Protein AF-A0A2D6ALN9-F1 (afdb_monomer_lite)

Structure (mmCIF, N/CA/C/O backbone):
data_AF-A0A2D6ALN9-F1
#
_entry.id   AF-A0A2D6ALN9-F1
#
loop_
_atom_site.group_PDB
_atom_site.id
_atom_site.type_symbol
_atom_site.label_atom_id
_atom_site.label_alt_id
_atom_site.label_comp_id
_atom_site.label_asym_id
_atom_site.label_entity_id
_atom_site.label_seq_id
_atom_site.pdbx_PDB_ins_code
_atom_site.Cartn_x
_atom_site.Cartn_y
_atom_site.Cartn_z
_atom_site.occupancy
_atom_site.B_iso_or_equiv
_atom_site.auth_seq_id
_atom_site.auth_comp_id
_atom_site.auth_asym_id
_atom_site.auth_atom_id
_atom_site.pdbx_PDB_model_num
ATOM 1 N N . MET A 1 1 ? 5.393 12.999 -17.723 1.00 51.31 1 MET A N 1
ATOM 2 C CA . MET A 1 1 ? 5.968 11.721 -18.198 1.00 51.31 1 MET A CA 1
ATOM 3 C C . MET A 1 1 ? 5.049 11.161 -19.273 1.00 51.31 1 MET A C 1
ATOM 5 O O . MET A 1 1 ? 3.865 11.042 -19.002 1.00 51.31 1 MET A O 1
ATOM 9 N N . ARG A 1 2 ? 5.546 10.867 -20.480 1.00 46.72 2 ARG A N 1
ATOM 10 C CA . ARG A 1 2 ? 4.810 10.069 -21.476 1.00 46.72 2 ARG A CA 1
ATOM 11 C C . ARG A 1 2 ? 5.400 8.660 -21.440 1.00 46.72 2 ARG A C 1
ATOM 13 O O . ARG A 1 2 ? 6.346 8.368 -22.159 1.00 46.72 2 ARG A O 1
ATOM 20 N N . THR A 1 3 ? 4.907 7.823 -20.537 1.00 61.03 3 THR A N 1
ATOM 21 C CA . THR A 1 3 ? 5.053 6.372 -20.680 1.00 61.03 3 THR A CA 1
ATOM 22 C C . THR A 1 3 ? 4.211 5.954 -21.880 1.00 61.03 3 THR A C 1
ATOM 24 O O . THR A 1 3 ? 3.104 6.464 -22.072 1.00 61.03 3 THR A O 1
ATOM 27 N N . SER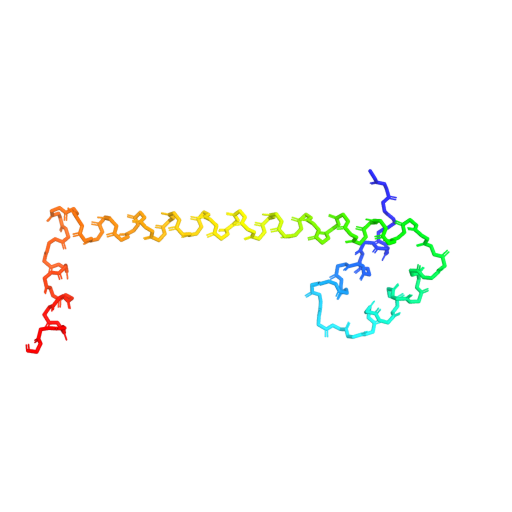 A 1 4 ? 4.730 5.079 -22.744 1.00 79.75 4 SER A N 1
ATOM 28 C CA . SER A 1 4 ? 3.858 4.450 -23.736 1.00 79.75 4 SER A CA 1
ATOM 29 C C . SER A 1 4 ? 2.790 3.654 -22.978 1.00 79.75 4 SER A C 1
ATOM 31 O O . SER A 1 4 ? 3.088 3.048 -21.946 1.00 79.75 4 SER A O 1
ATOM 33 N N . LEU A 1 5 ? 1.546 3.669 -23.465 1.00 82.50 5 LEU A N 1
ATOM 34 C CA . LEU A 1 5 ? 0.424 2.976 -22.814 1.00 82.50 5 LEU A CA 1
ATOM 35 C C . LEU A 1 5 ? 0.759 1.500 -22.534 1.00 82.50 5 LEU A C 1
ATOM 37 O O . LEU A 1 5 ? 0.457 0.976 -21.471 1.00 82.50 5 LEU A O 1
ATOM 41 N N . HIS A 1 6 ? 1.483 0.883 -23.465 1.00 84.19 6 HIS A N 1
ATOM 42 C CA . HIS A 1 6 ? 1.967 -0.485 -23.363 1.00 84.19 6 HIS A CA 1
ATOM 43 C C . HIS A 1 6 ? 2.981 -0.702 -22.226 1.00 84.19 6 HIS A C 1
ATOM 45 O O . HIS A 1 6 ? 2.923 -1.713 -21.534 1.00 84.19 6 HIS A O 1
ATOM 51 N N . ASN A 1 7 ? 3.914 0.230 -22.002 1.00 83.44 7 ASN A N 1
ATOM 52 C CA . ASN A 1 7 ? 4.856 0.104 -20.888 1.00 83.44 7 ASN A CA 1
ATOM 53 C C . ASN A 1 7 ? 4.148 0.284 -19.544 1.00 83.44 7 ASN A C 1
ATOM 55 O O . ASN A 1 7 ? 4.490 -0.409 -18.594 1.00 83.44 7 ASN A O 1
ATOM 59 N N . LEU A 1 8 ? 3.149 1.168 -19.478 1.00 85.62 8 LEU A N 1
ATOM 60 C CA . LEU A 1 8 ? 2.325 1.319 -18.282 1.00 85.62 8 LEU A CA 1
ATOM 61 C C . LEU A 1 8 ? 1.597 0.008 -17.971 1.00 85.62 8 LEU A C 1
ATOM 63 O O . LEU A 1 8 ? 1.731 -0.499 -16.867 1.00 85.62 8 LEU A O 1
ATOM 67 N N . GLU A 1 9 ? 0.913 -0.582 -18.952 1.00 88.00 9 GLU A N 1
ATOM 68 C CA . GLU A 1 9 ? 0.214 -1.863 -18.790 1.00 88.00 9 GLU A CA 1
ATOM 69 C C . GLU A 1 9 ? 1.141 -2.975 -18.275 1.00 88.00 9 GLU A C 1
ATOM 71 O O . GLU A 1 9 ? 0.793 -3.682 -17.333 1.00 88.00 9 GLU A O 1
ATOM 76 N N . ILE A 1 10 ? 2.354 -3.089 -18.828 1.00 88.44 10 ILE A N 1
ATOM 77 C CA . ILE A 1 10 ? 3.326 -4.092 -18.375 1.00 88.44 10 ILE A CA 1
ATOM 78 C C . ILE A 1 10 ? 3.742 -3.859 -16.925 1.00 88.44 10 ILE A C 1
ATOM 80 O O . ILE A 1 10 ? 3.819 -4.814 -16.156 1.00 88.44 10 ILE A O 1
ATOM 84 N N . ILE A 1 11 ? 4.033 -2.610 -16.553 1.00 89.94 11 ILE A N 1
ATOM 85 C CA . ILE A 1 11 ? 4.431 -2.267 -15.184 1.00 89.94 11 ILE A CA 1
ATOM 86 C C . ILE A 1 11 ? 3.285 -2.579 -14.216 1.00 89.94 11 ILE A C 1
ATOM 88 O O . ILE A 1 11 ? 3.520 -3.183 -13.173 1.00 89.94 11 ILE A O 1
ATOM 92 N N . GLU A 1 12 ? 2.052 -2.221 -14.567 1.00 90.56 12 GLU A N 1
ATOM 93 C CA . GLU A 1 12 ? 0.874 -2.476 -13.735 1.00 90.56 12 GLU A CA 1
ATOM 94 C C . GLU A 1 12 ? 0.611 -3.969 -13.540 1.00 90.56 12 GLU A C 1
ATOM 96 O O . GLU A 1 12 ? 0.490 -4.438 -12.408 1.00 90.56 12 GLU A O 1
ATOM 101 N N . GLU A 1 13 ? 0.592 -4.747 -14.620 1.00 91.81 13 GLU A N 1
ATOM 102 C CA . GLU A 1 13 ? 0.380 -6.194 -14.544 1.00 91.81 13 GLU A CA 1
ATOM 103 C C . GLU A 1 13 ? 1.535 -6.912 -13.831 1.00 91.81 13 GLU A C 1
ATOM 105 O O . GLU A 1 13 ? 1.316 -7.919 -13.160 1.00 91.81 13 GLU A O 1
ATOM 110 N N . ALA A 1 14 ? 2.761 -6.390 -13.913 1.00 89.38 14 ALA A N 1
ATOM 111 C CA . ALA A 1 14 ? 3.902 -6.949 -13.194 1.00 89.38 14 ALA A CA 1
ATOM 112 C C . ALA A 1 14 ? 3.894 -6.615 -11.689 1.00 89.38 14 ALA A C 1
ATOM 114 O O . ALA A 1 14 ? 4.294 -7.458 -10.881 1.00 89.38 14 ALA A O 1
ATOM 115 N N . LEU A 1 15 ? 3.478 -5.399 -11.307 1.00 88.94 15 LEU A N 1
ATOM 116 C CA . LEU A 1 15 ? 3.497 -4.924 -9.915 1.00 88.94 15 LEU A CA 1
ATOM 117 C C . LEU A 1 15 ? 2.225 -5.279 -9.132 1.00 88.94 15 LEU A C 1
ATOM 119 O O . LEU A 1 15 ? 2.308 -5.582 -7.941 1.00 88.94 15 LEU A O 1
ATOM 123 N N . LEU A 1 16 ? 1.058 -5.200 -9.773 1.00 88.06 16 LEU A N 1
ATOM 124 C CA . LEU A 1 16 ? -0.257 -5.422 -9.160 1.00 88.06 16 LEU A CA 1
ATOM 125 C C . LEU A 1 16 ? -0.937 -6.699 -9.659 1.00 88.06 16 LEU A C 1
ATOM 127 O O . LEU A 1 16 ? -1.745 -7.291 -8.936 1.00 88.06 16 LEU A O 1
ATOM 131 N N . GLY A 1 17 ? -0.639 -7.109 -10.892 1.00 78.62 17 GLY A N 1
ATOM 132 C CA . GLY A 1 17 ? -1.194 -8.315 -11.490 1.00 78.62 17 GLY A CA 1
ATOM 133 C C . GLY A 1 17 ? -0.609 -9.596 -10.888 1.00 78.62 17 GLY A C 1
ATOM 134 O O . GLY A 1 17 ? 0.432 -9.619 -10.234 1.00 78.62 17 GLY A O 1
ATOM 135 N N . LYS A 1 18 ? -1.319 -10.710 -11.098 1.00 73.00 18 LYS A N 1
ATOM 136 C CA . LYS A 1 18 ? -0.902 -12.055 -10.645 1.00 73.00 18 LYS A CA 1
ATOM 137 C C . LYS A 1 18 ? -0.252 -12.882 -11.755 1.00 73.00 18 LYS A C 1
ATOM 139 O O . LYS A 1 18 ? -0.038 -14.079 -11.577 1.00 73.00 18 LYS A O 1
ATOM 144 N N . LYS A 1 19 ? -0.003 -12.281 -12.920 1.00 82.94 19 LYS A N 1
ATOM 145 C CA . LYS A 1 19 ? 0.472 -12.992 -14.107 1.00 82.94 19 LYS A CA 1
ATOM 146 C C . LYS A 1 19 ? 2.006 -12.975 -14.150 1.00 82.94 19 LYS A C 1
ATOM 148 O O . LYS A 1 19 ? 2.590 -11.914 -14.367 1.00 82.94 19 LYS A O 1
ATOM 153 N N . PRO A 1 20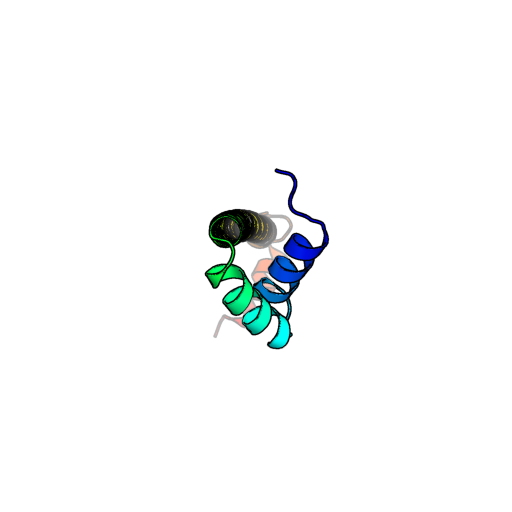 ? 2.675 -14.129 -13.998 1.00 83.94 20 PRO A N 1
ATOM 154 C CA . PRO A 1 20 ? 4.140 -14.194 -13.962 1.00 83.94 20 PRO A CA 1
ATOM 155 C C . PRO A 1 20 ? 4.796 -13.808 -15.299 1.00 83.94 20 PRO A C 1
ATOM 157 O O . PRO A 1 20 ? 5.941 -13.366 -15.326 1.00 83.94 20 PRO A O 1
ATOM 160 N N . GLU A 1 21 ? 4.064 -13.914 -16.410 1.00 89.88 21 GLU A N 1
ATOM 161 C CA . GLU A 1 21 ? 4.525 -13.546 -17.756 1.00 89.88 21 GLU A CA 1
ATOM 162 C C . GLU A 1 21 ? 4.953 -12.075 -17.851 1.00 89.88 21 GLU A C 1
ATOM 164 O O . GLU A 1 21 ? 5.966 -11.753 -18.473 1.00 89.88 21 GLU A O 1
ATOM 169 N N . PHE A 1 22 ? 4.227 -11.179 -17.177 1.00 88.31 22 PHE A N 1
ATOM 170 C CA . PHE A 1 22 ? 4.530 -9.750 -17.181 1.00 88.31 22 PHE A CA 1
ATOM 171 C C . PHE A 1 22 ? 5.769 -9.414 -16.351 1.00 88.31 22 PHE A C 1
ATOM 173 O O . PHE A 1 22 ? 6.496 -8.488 -16.704 1.00 88.31 22 PHE A O 1
ATOM 180 N N . GLN A 1 23 ? 6.070 -10.197 -15.309 1.00 88.12 23 GLN A N 1
ATOM 181 C CA . GLN A 1 23 ? 7.314 -10.047 -14.550 1.00 88.12 23 GLN A CA 1
ATOM 182 C C . GLN A 1 23 ? 8.524 -10.408 -15.413 1.00 88.12 23 GLN A C 1
ATOM 184 O O . GLN A 1 23 ? 9.487 -9.645 -15.463 1.00 88.12 23 GLN A O 1
ATOM 189 N N . LEU A 1 24 ? 8.445 -11.522 -16.150 1.00 89.25 24 LEU A N 1
ATOM 190 C CA . LEU A 1 24 ? 9.503 -11.935 -17.071 1.00 89.25 24 LEU A CA 1
ATOM 191 C C . LEU A 1 24 ? 9.707 -10.907 -18.192 1.00 89.25 24 LEU A C 1
ATOM 193 O O . LEU A 1 24 ? 10.841 -10.531 -18.492 1.00 89.25 24 LEU A O 1
ATOM 197 N N . LEU A 1 25 ? 8.612 -10.418 -18.784 1.00 89.62 25 LEU A N 1
ATOM 198 C CA . LEU A 1 25 ? 8.663 -9.398 -19.829 1.00 89.62 25 LEU A CA 1
ATOM 199 C C . LEU A 1 25 ? 9.266 -8.087 -19.313 1.00 89.62 25 LEU A C 1
ATOM 201 O O . LEU A 1 25 ? 10.086 -7.480 -20.004 1.00 89.62 25 LEU A O 1
ATOM 205 N N . LEU A 1 26 ? 8.893 -7.667 -18.100 1.00 89.75 26 LEU A N 1
ATOM 206 C CA . LEU A 1 26 ? 9.464 -6.487 -17.465 1.00 89.75 26 LEU A CA 1
ATOM 207 C C . LEU A 1 26 ? 10.970 -6.667 -17.251 1.00 89.75 26 LEU A C 1
ATOM 209 O O . LEU A 1 26 ? 11.734 -5.813 -17.685 1.00 89.75 26 LEU A O 1
ATOM 213 N N . SER A 1 27 ? 11.410 -7.799 -16.687 1.00 87.25 27 SER A N 1
ATOM 214 C CA . SER A 1 27 ? 12.836 -8.097 -16.490 1.00 87.25 27 SER A CA 1
ATOM 215 C C . SER A 1 27 ? 13.630 -8.077 -17.798 1.00 87.25 27 SER A C 1
ATOM 217 O O . SER A 1 27 ? 14.719 -7.511 -17.840 1.00 87.25 27 SER A O 1
ATOM 219 N N . ALA A 1 28 ? 13.083 -8.638 -18.880 1.00 90.12 28 ALA A N 1
ATOM 220 C CA . ALA A 1 28 ? 13.731 -8.619 -20.189 1.00 90.12 28 ALA A CA 1
ATOM 221 C C . ALA A 1 28 ? 13.851 -7.192 -20.754 1.00 90.12 28 ALA A C 1
ATOM 223 O O . AL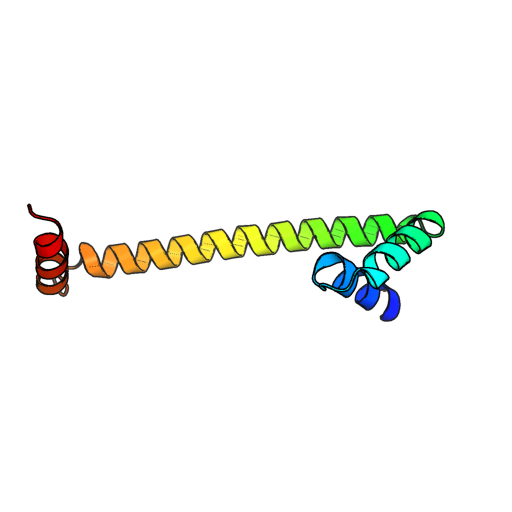A A 1 28 ? 14.919 -6.791 -21.217 1.00 90.12 28 ALA A O 1
ATOM 224 N N . LYS A 1 29 ? 12.777 -6.393 -20.684 1.00 88.94 29 LYS A N 1
ATOM 225 C CA . LYS A 1 29 ? 12.788 -5.005 -21.174 1.00 88.94 29 LYS A CA 1
ATOM 226 C C . LYS A 1 29 ? 13.679 -4.093 -20.332 1.00 88.94 29 LYS A C 1
ATOM 228 O O . LYS A 1 29 ? 14.349 -3.230 -20.887 1.00 88.94 29 LYS A O 1
ATOM 233 N N . SER A 1 30 ? 13.743 -4.320 -19.025 1.00 86.06 30 SER A N 1
ATOM 234 C CA . SER A 1 30 ? 14.600 -3.596 -18.082 1.00 86.06 30 SER A CA 1
ATOM 235 C C . SER A 1 30 ? 16.096 -3.701 -18.387 1.00 86.06 30 SER A C 1
ATOM 237 O O . SER A 1 30 ? 16.854 -2.817 -17.988 1.00 86.06 30 SER A O 1
ATOM 239 N N . ILE A 1 31 ? 16.531 -4.759 -19.081 1.00 88.00 31 ILE A N 1
ATOM 240 C CA . ILE A 1 31 ? 17.919 -4.915 -19.548 1.00 88.00 31 ILE A CA 1
ATOM 241 C C . ILE A 1 31 ? 18.196 -3.993 -20.743 1.00 88.00 31 ILE A C 1
ATOM 243 O O . ILE A 1 31 ? 19.296 -3.464 -20.879 1.00 88.00 31 ILE A O 1
ATOM 247 N N . LEU A 1 32 ? 17.199 -3.802 -21.609 1.00 86.75 32 LEU A N 1
ATOM 248 C CA . LEU A 1 32 ? 17.320 -3.051 -22.859 1.00 86.75 32 LEU A CA 1
ATOM 249 C C . LEU A 1 32 ? 17.046 -1.552 -22.679 1.00 86.75 32 LEU A C 1
ATOM 251 O O . LEU A 1 32 ? 17.592 -0.740 -23.421 1.00 86.75 32 LEU A O 1
ATOM 255 N N . ASP A 1 33 ? 16.208 -1.187 -21.706 1.00 86.50 33 ASP A N 1
ATOM 256 C CA . ASP A 1 33 ? 15.781 0.188 -21.457 1.00 86.50 33 ASP A CA 1
ATOM 257 C C . ASP A 1 33 ? 16.001 0.598 -19.986 1.00 86.50 33 ASP A C 1
ATOM 259 O O . ASP A 1 33 ? 15.170 0.325 -19.113 1.00 86.50 33 ASP A O 1
ATOM 263 N N . PRO A 1 34 ? 17.095 1.320 -19.686 1.00 83.88 34 PRO A N 1
ATOM 264 C CA . PRO A 1 34 ? 17.347 1.857 -18.352 1.00 83.88 34 PRO A CA 1
ATOM 265 C C . PRO A 1 34 ? 16.292 2.867 -17.872 1.00 83.88 34 PRO A C 1
ATOM 267 O O . PRO A 1 34 ? 16.120 3.037 -16.662 1.00 83.88 34 PRO A O 1
ATOM 270 N N . GLN A 1 35 ? 15.573 3.549 -18.775 1.00 86.12 35 GLN A N 1
ATOM 271 C CA . GLN A 1 35 ? 14.517 4.490 -18.383 1.00 86.12 35 GLN A CA 1
ATOM 272 C C . GLN A 1 35 ? 13.289 3.761 -17.839 1.00 86.12 35 GLN A C 1
ATOM 274 O O . GLN A 1 35 ? 12.630 4.275 -16.931 1.00 86.12 35 GLN A O 1
ATOM 279 N N . LEU A 1 36 ? 13.016 2.552 -18.336 1.00 86.00 36 LEU A N 1
ATOM 280 C CA . LEU A 1 36 ? 11.945 1.701 -17.827 1.00 86.00 36 LEU A CA 1
ATOM 281 C C . LEU A 1 36 ? 12.168 1.344 -16.351 1.00 86.00 36 LEU A C 1
ATOM 283 O O . LEU A 1 36 ? 11.232 1.406 -15.559 1.00 86.00 36 LEU A O 1
ATOM 287 N N . ASN A 1 37 ? 13.413 1.074 -15.943 1.00 86.38 37 ASN A N 1
ATOM 288 C CA . ASN A 1 37 ? 13.737 0.810 -14.535 1.00 86.38 37 ASN A CA 1
ATOM 289 C C . ASN A 1 37 ? 13.402 1.994 -13.629 1.00 86.38 37 ASN A C 1
ATOM 291 O O . ASN A 1 37 ? 12.837 1.808 -12.553 1.00 86.38 37 ASN A O 1
ATOM 295 N N . LYS A 1 38 ? 13.702 3.217 -14.077 1.00 88.44 38 LYS A N 1
ATOM 296 C CA . LYS A 1 38 ? 13.342 4.422 -13.325 1.00 88.44 38 LYS A CA 1
ATOM 297 C C . LYS A 1 38 ? 11.824 4.534 -13.154 1.00 88.44 38 LYS A C 1
ATOM 299 O O . LYS A 1 38 ? 11.358 4.792 -12.053 1.00 88.44 38 LYS A O 1
ATOM 304 N N . GLN A 1 39 ? 11.063 4.274 -14.217 1.00 89.00 39 GLN A N 1
ATOM 305 C CA . GLN A 1 39 ? 9.596 4.305 -14.179 1.00 89.00 39 GLN A CA 1
ATOM 306 C C . GLN A 1 39 ? 9.018 3.265 -13.211 1.00 89.00 39 GLN A C 1
ATOM 308 O O . GLN A 1 39 ? 8.103 3.582 -12.456 1.00 89.00 39 GLN A O 1
ATOM 313 N N . VAL A 1 40 ? 9.573 2.049 -13.189 1.00 90.25 40 VAL A N 1
ATOM 314 C CA . VAL A 1 40 ? 9.166 0.997 -12.242 1.00 90.25 40 VAL A CA 1
ATOM 315 C C . VAL A 1 40 ? 9.409 1.434 -10.800 1.00 90.25 40 VAL A C 1
ATOM 317 O O . VAL A 1 40 ? 8.515 1.303 -9.966 1.00 90.25 40 VAL A O 1
ATOM 320 N N . VAL A 1 41 ? 10.594 1.973 -10.504 1.00 91.00 41 VAL A N 1
ATOM 321 C CA . VAL A 1 41 ? 10.942 2.442 -9.155 1.00 91.00 41 VAL A CA 1
ATOM 322 C C . VAL A 1 41 ? 10.021 3.583 -8.719 1.00 91.00 41 VAL A C 1
ATOM 324 O O . VAL A 1 41 ? 9.461 3.530 -7.624 1.00 91.00 41 VAL A O 1
ATOM 327 N N . ASP A 1 42 ? 9.800 4.576 -9.584 1.00 91.50 42 ASP A N 1
ATOM 328 C CA . ASP A 1 42 ? 8.902 5.702 -9.305 1.00 91.50 42 ASP A CA 1
ATOM 329 C C . ASP A 1 42 ? 7.463 5.213 -9.019 1.00 91.50 42 ASP A C 1
ATOM 331 O O . ASP A 1 42 ? 6.811 5.688 -8.080 1.00 91.50 42 ASP A O 1
ATOM 335 N N . GLN A 1 43 ? 6.982 4.208 -9.764 1.00 91.44 43 GLN A N 1
ATOM 336 C CA . GLN A 1 43 ? 5.660 3.605 -9.558 1.00 91.44 43 GLN A CA 1
ATOM 337 C C . GLN A 1 43 ? 5.578 2.839 -8.229 1.00 91.44 43 GLN A C 1
ATOM 339 O O . GLN A 1 43 ? 4.626 3.010 -7.466 1.00 91.44 43 GLN A O 1
ATOM 344 N N . GLN A 1 44 ? 6.599 2.042 -7.898 1.00 93.00 44 GLN A N 1
ATOM 345 C CA . GLN A 1 44 ? 6.677 1.315 -6.627 1.00 93.00 44 GLN A CA 1
ATOM 346 C C . GLN A 1 44 ? 6.670 2.259 -5.421 1.00 93.00 44 GLN A C 1
ATOM 348 O O . GLN A 1 44 ? 5.938 2.023 -4.456 1.00 93.00 44 GLN A O 1
ATOM 353 N N . VAL A 1 45 ? 7.450 3.342 -5.477 1.00 95.62 45 VAL A N 1
ATOM 354 C CA . VAL A 1 45 ? 7.485 4.360 -4.417 1.00 95.62 45 VAL A CA 1
ATOM 355 C C . VAL A 1 45 ? 6.117 5.017 -4.274 1.00 95.62 45 VAL A C 1
ATOM 357 O O . VAL A 1 45 ? 5.599 5.130 -3.161 1.00 95.62 45 VAL A O 1
ATOM 360 N N . THR A 1 46 ? 5.492 5.383 -5.392 1.00 94.44 46 THR A N 1
ATOM 361 C CA . THR A 1 46 ? 4.150 5.975 -5.405 1.00 94.44 46 THR A CA 1
ATOM 362 C C . THR A 1 46 ? 3.130 5.048 -4.740 1.00 94.44 46 THR A C 1
ATOM 364 O O . THR A 1 46 ? 2.403 5.465 -3.836 1.00 94.44 46 THR A O 1
ATOM 367 N N . TYR A 1 47 ? 3.122 3.764 -5.100 1.00 95.06 47 TYR A N 1
ATOM 368 C CA . TYR A 1 47 ? 2.249 2.757 -4.489 1.00 95.06 47 TYR A CA 1
ATOM 369 C C . TYR A 1 47 ? 2.510 2.558 -3.007 1.00 95.06 47 TYR A C 1
ATOM 371 O O . TYR A 1 47 ? 1.564 2.435 -2.223 1.00 95.06 47 TYR A O 1
ATOM 379 N N . GLN A 1 48 ? 3.772 2.592 -2.593 1.00 94.94 48 GLN A N 1
ATOM 380 C CA . GLN A 1 48 ? 4.117 2.510 -1.186 1.00 94.94 48 GLN A CA 1
ATOM 381 C C . GLN A 1 48 ? 3.572 3.709 -0.398 1.00 94.94 48 GLN A C 1
ATOM 383 O O . GLN A 1 48 ? 3.012 3.518 0.687 1.00 94.94 48 GLN A O 1
ATOM 388 N N . VAL A 1 49 ? 3.684 4.926 -0.938 1.00 97.06 49 VAL A N 1
ATOM 389 C CA . VAL A 1 49 ? 3.151 6.145 -0.311 1.00 97.06 49 VAL A CA 1
ATOM 390 C C . VAL A 1 49 ? 1.630 6.075 -0.205 1.00 97.06 49 VAL A C 1
ATOM 392 O O . VAL A 1 49 ? 1.096 6.209 0.898 1.00 97.06 49 VAL A O 1
ATOM 395 N N . VAL A 1 50 ? 0.933 5.772 -1.305 1.00 95.88 50 VAL A N 1
ATOM 396 C CA . VAL A 1 50 ? -0.536 5.656 -1.330 1.00 95.88 50 VAL A CA 1
ATOM 397 C C . VAL A 1 50 ? -1.022 4.609 -0.327 1.00 95.88 50 VAL A C 1
ATOM 399 O O . VAL A 1 50 ? -1.920 4.875 0.471 1.00 95.88 50 VAL A O 1
ATOM 402 N N . LYS A 1 51 ? -0.392 3.429 -0.300 1.00 95.38 51 LYS A N 1
ATOM 403 C CA . LYS A 1 51 ? -0.751 2.348 0.627 1.00 95.38 51 LYS A CA 1
ATOM 404 C C . LYS A 1 51 ? -0.510 2.732 2.084 1.00 95.38 51 LYS A C 1
ATOM 406 O O . LYS A 1 51 ? -1.313 2.386 2.951 1.00 95.38 51 LYS A O 1
ATOM 411 N N . THR A 1 52 ? 0.597 3.411 2.369 1.00 96.25 52 THR A N 1
ATOM 412 C CA . THR A 1 52 ? 0.939 3.838 3.733 1.00 96.25 52 THR A CA 1
ATOM 413 C C . THR A 1 52 ? -0.051 4.883 4.228 1.00 96.25 52 THR A C 1
ATO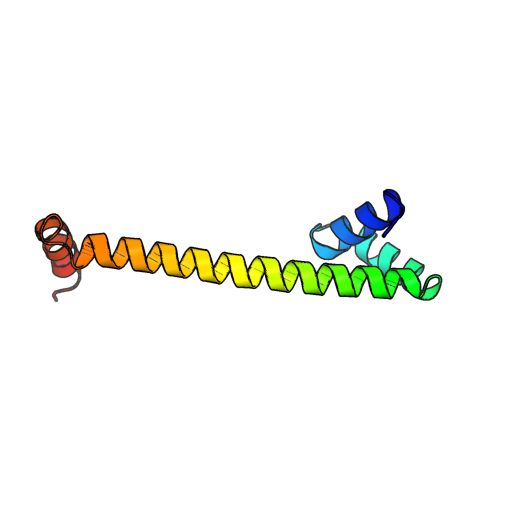M 415 O O . THR A 1 52 ? -0.592 4.735 5.324 1.00 96.25 52 THR A O 1
ATOM 418 N N . TYR A 1 53 ? -0.351 5.875 3.392 1.00 97.19 53 TYR A N 1
ATOM 419 C CA . TYR A 1 53 ? -1.315 6.920 3.703 1.00 97.19 53 TYR A CA 1
ATOM 420 C C . TYR A 1 53 ? -2.731 6.359 3.884 1.00 97.19 53 TYR A C 1
ATOM 422 O O . TYR A 1 53 ? -3.365 6.602 4.908 1.00 97.19 53 TYR A O 1
ATOM 430 N N . GLY A 1 54 ? -3.195 5.502 2.970 1.00 95.75 54 GLY A N 1
ATOM 431 C CA . GLY A 1 54 ? -4.498 4.844 3.101 1.00 95.75 54 GLY A CA 1
ATOM 432 C C . GLY A 1 54 ? -4.613 4.003 4.378 1.00 95.75 54 GLY A C 1
ATOM 433 O O . GLY A 1 54 ? -5.635 4.033 5.058 1.00 95.75 54 GLY A O 1
ATOM 434 N N . ARG A 1 55 ? -3.542 3.300 4.776 1.00 95.62 55 ARG A N 1
ATOM 435 C CA . ARG A 1 55 ? -3.499 2.568 6.056 1.00 95.62 55 ARG A CA 1
ATOM 436 C C . ARG A 1 55 ? -3.559 3.486 7.271 1.00 95.62 55 ARG A C 1
ATOM 438 O O . ARG A 1 55 ? -4.091 3.075 8.300 1.00 95.62 55 ARG A O 1
ATOM 445 N N . GLN A 1 56 ? -2.972 4.674 7.189 1.00 96.75 56 GLN A N 1
ATOM 446 C CA . GLN A 1 56 ? -3.067 5.658 8.258 1.00 96.75 56 GLN A CA 1
ATOM 447 C C . GLN A 1 56 ? -4.509 6.155 8.400 1.00 96.75 56 GLN A C 1
ATOM 449 O O . GLN A 1 56 ? -5.052 6.058 9.498 1.00 96.75 56 GLN A O 1
ATOM 454 N N . LEU A 1 57 ? -5.144 6.570 7.300 1.00 96.88 57 LEU A N 1
ATOM 455 C CA . LEU A 1 57 ? -6.540 7.017 7.301 1.00 96.88 57 LEU A CA 1
ATOM 456 C C . LEU A 1 57 ? -7.484 5.945 7.855 1.00 96.88 57 LEU A C 1
ATOM 458 O O . LEU A 1 57 ? -8.257 6.216 8.767 1.00 96.88 57 LEU A O 1
ATOM 462 N N . LEU A 1 58 ? -7.344 4.695 7.403 1.00 96.38 58 LEU A N 1
ATOM 463 C CA . LEU A 1 58 ? -8.166 3.592 7.904 1.00 96.38 58 LEU A CA 1
ATOM 464 C C . LEU A 1 58 ? -8.004 3.386 9.420 1.00 96.38 58 LEU A C 1
ATOM 466 O O . LEU A 1 58 ? -8.966 3.098 10.127 1.00 96.38 58 LEU A O 1
ATOM 470 N N . ARG A 1 59 ? -6.785 3.538 9.953 1.00 96.50 59 ARG A N 1
ATOM 471 C CA . ARG A 1 59 ? -6.556 3.454 11.404 1.00 96.50 59 ARG A CA 1
ATOM 472 C C . ARG A 1 59 ? -7.205 4.610 12.152 1.00 96.50 59 ARG A C 1
ATOM 474 O O . ARG A 1 59 ? -7.691 4.400 13.260 1.00 96.50 59 ARG A O 1
ATOM 481 N N . GLU A 1 60 ? -7.176 5.811 11.592 1.00 96.44 60 GLU A N 1
ATOM 482 C CA . GLU A 1 60 ? -7.829 6.983 12.177 1.00 96.44 60 GLU A CA 1
ATOM 483 C C . GLU A 1 60 ? -9.353 6.808 12.201 1.00 96.44 60 GLU A C 1
ATOM 485 O O . GLU A 1 60 ? -9.978 7.067 13.231 1.00 96.44 60 GLU A O 1
ATOM 490 N N . GLU A 1 61 ? -9.939 6.261 11.135 1.00 95.56 61 GLU A N 1
ATOM 491 C CA . GLU A 1 61 ? -11.362 5.909 11.079 1.00 95.56 61 GLU A CA 1
ATOM 492 C C . GLU A 1 61 ? -11.735 4.861 12.131 1.00 95.56 61 GLU A C 1
ATOM 494 O O . GLU A 1 61 ? -12.676 5.073 12.898 1.00 95.56 61 GLU A O 1
ATOM 499 N N . ILE A 1 62 ? -10.966 3.771 12.240 1.00 94.12 62 ILE A N 1
ATOM 500 C CA . ILE A 1 62 ? -11.197 2.728 13.252 1.00 94.12 62 ILE A CA 1
ATOM 501 C C . ILE A 1 62 ? -11.148 3.322 14.664 1.00 94.12 62 ILE A C 1
ATOM 503 O O . ILE A 1 62 ? -12.044 3.064 15.466 1.00 94.12 62 ILE A O 1
ATOM 507 N N . LYS A 1 63 ? -10.148 4.161 14.964 1.00 94.25 63 LYS A N 1
ATOM 508 C CA . LYS A 1 63 ? -10.035 4.840 16.267 1.00 94.25 63 LYS A CA 1
ATOM 509 C C . LYS A 1 63 ? -11.200 5.792 16.531 1.00 94.25 63 LYS A C 1
ATOM 511 O O . LYS A 1 63 ? -11.658 5.907 17.665 1.00 94.25 63 LYS A O 1
ATOM 516 N N . SER A 1 64 ? -11.679 6.489 15.503 1.00 93.19 64 SER A N 1
ATOM 517 C CA . SER A 1 64 ? -12.841 7.373 15.610 1.00 93.19 64 SER A CA 1
ATOM 518 C C . SER A 1 64 ? -14.102 6.579 15.958 1.00 93.19 64 SER A C 1
ATOM 520 O O . SER A 1 64 ? -14.818 6.935 16.894 1.00 93.19 64 SER A O 1
ATOM 522 N N . VAL A 1 65 ? -14.333 5.455 15.272 1.00 90.19 65 VAL A N 1
ATOM 523 C CA . VAL A 1 65 ? -15.455 4.545 15.547 1.00 90.19 65 VAL A CA 1
ATOM 524 C C . VAL A 1 65 ? -15.351 3.939 16.947 1.00 90.19 65 VAL A C 1
ATOM 526 O O . VAL A 1 65 ? -16.334 3.947 17.685 1.00 90.19 65 VAL A O 1
ATOM 529 N N . GLU A 1 66 ? -14.166 3.473 17.348 1.00 89.06 66 GLU A N 1
ATOM 530 C CA . GLU A 1 66 ? -13.904 2.973 18.701 1.00 89.06 66 GLU A CA 1
ATOM 531 C C . GLU A 1 66 ? -14.247 4.034 19.756 1.00 89.06 66 GLU A C 1
ATOM 533 O O . GLU A 1 66 ? -14.989 3.758 20.700 1.00 89.06 66 GLU A O 1
ATOM 538 N N . LYS A 1 67 ? -13.759 5.269 19.576 1.00 87.94 67 LYS A N 1
ATOM 539 C CA . LYS A 1 67 ? -14.021 6.368 20.508 1.00 87.94 67 LYS A CA 1
ATOM 540 C C . LYS A 1 67 ? -15.517 6.648 20.632 1.00 87.94 67 LYS A C 1
ATOM 542 O O . LYS A 1 67 ? -15.988 6.791 21.757 1.00 87.94 67 LYS A O 1
ATOM 547 N N . LYS A 1 68 ? -16.254 6.687 19.520 1.00 88.00 68 LYS A N 1
ATOM 548 C CA . LYS A 1 68 ? -17.711 6.872 19.543 1.00 88.00 68 LYS A CA 1
ATOM 549 C C . LYS A 1 68 ? -18.383 5.749 20.330 1.00 88.00 68 LYS A C 1
ATOM 551 O O . LYS A 1 68 ? -18.983 5.994 21.370 1.00 88.00 68 LYS A O 1
ATOM 556 N N . LEU A 1 69 ? -18.179 4.498 19.919 1.00 85.75 69 LEU A N 1
ATOM 557 C CA . LEU A 1 69 ? -18.865 3.340 20.502 1.00 85.75 69 LEU A CA 1
ATOM 558 C C . LEU A 1 69 ? -18.542 3.092 21.982 1.00 85.75 69 LEU A C 1
ATOM 560 O O . LEU A 1 69 ? -19.400 2.603 22.717 1.00 85.75 69 LEU A O 1
ATOM 564 N N . PHE A 1 70 ? -17.319 3.391 22.430 1.00 82.50 70 PHE A N 1
ATOM 565 C CA . PHE A 1 70 ? -16.869 3.037 23.780 1.00 82.50 70 PHE A CA 1
ATOM 566 C C . PHE A 1 70 ? -16.707 4.219 24.741 1.00 82.50 70 PHE A C 1
ATOM 568 O O . PHE A 1 70 ? -16.599 3.977 25.949 1.00 82.50 70 PHE A O 1
ATOM 575 N N . ASN A 1 71 ? -16.709 5.469 24.271 1.00 82.69 71 ASN A N 1
ATOM 576 C CA . ASN A 1 71 ? -16.529 6.635 25.146 1.00 82.69 71 ASN A CA 1
ATOM 577 C C . ASN A 1 71 ? -17.723 7.594 25.162 1.00 82.69 71 ASN A C 1
ATOM 579 O O . ASN A 1 7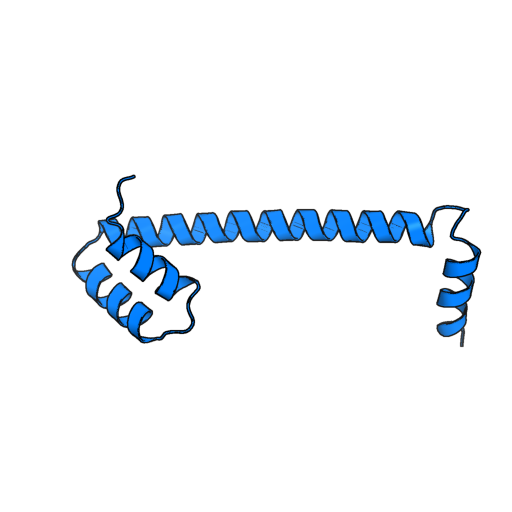1 ? -17.841 8.353 26.123 1.00 82.69 71 ASN A O 1
ATOM 583 N N . GLU A 1 72 ? -18.621 7.557 24.174 1.00 86.56 72 GLU A N 1
ATOM 584 C CA . GLU A 1 72 ? -19.809 8.415 24.189 1.00 86.56 72 GLU A CA 1
ATOM 585 C C . GLU A 1 72 ? -20.916 7.833 25.088 1.00 86.56 72 GLU A C 1
ATOM 587 O O . GLU A 1 72 ? -21.153 6.618 25.099 1.00 86.56 72 GLU A O 1
ATOM 592 N N . PRO A 1 73 ? -21.612 8.682 25.870 1.00 81.50 73 PRO A N 1
ATOM 593 C CA . PRO A 1 73 ? -22.613 8.227 26.835 1.00 81.50 73 PRO A CA 1
ATOM 594 C C . PRO A 1 73 ? -23.817 7.540 26.173 1.00 81.50 73 PRO A C 1
ATOM 596 O O . PRO A 1 73 ? -24.414 6.655 26.787 1.00 81.50 73 PRO A O 1
ATOM 599 N N . GLU A 1 74 ? -24.129 7.881 24.919 1.00 87.06 74 GLU A N 1
ATOM 600 C CA . GLU A 1 74 ? -25.222 7.297 24.126 1.00 87.06 74 GLU A CA 1
ATOM 601 C C . GLU A 1 74 ? -25.034 5.791 23.868 1.00 87.06 74 GLU A C 1
ATOM 603 O O . GLU A 1 74 ? -26.005 5.042 23.771 1.00 87.06 74 GLU A O 1
ATOM 608 N N . HIS A 1 75 ? -23.786 5.312 23.844 1.00 85.38 75 HIS A N 1
ATOM 609 C CA . HIS A 1 75 ? -23.443 3.914 23.563 1.00 85.38 75 HIS A CA 1
ATOM 610 C C . HIS A 1 75 ? -23.084 3.100 24.820 1.00 85.38 75 HIS A C 1
ATOM 612 O O . HIS A 1 75 ? -22.580 1.976 24.739 1.00 85.38 75 HIS A O 1
ATOM 618 N N . ARG A 1 76 ? -23.375 3.622 26.019 1.00 83.50 76 ARG A N 1
ATOM 619 C CA . ARG A 1 76 ? -23.003 2.986 27.296 1.00 83.50 76 ARG A CA 1
ATOM 620 C C . ARG A 1 76 ? -23.581 1.577 27.476 1.00 83.50 76 ARG A C 1
ATOM 622 O O . ARG A 1 76 ? -22.874 0.696 27.966 1.00 83.50 76 ARG A O 1
ATOM 629 N N . SER A 1 77 ? -24.833 1.354 27.076 1.00 85.75 77 SER A N 1
ATOM 630 C CA . SER A 1 77 ? -25.497 0.042 27.156 1.00 85.75 77 SER A CA 1
ATOM 631 C C . SER A 1 77 ? -24.831 -0.989 26.238 1.00 85.75 77 SER A C 1
ATOM 633 O O . SER A 1 77 ? -24.581 -2.123 26.648 1.00 85.75 77 SER A O 1
ATOM 635 N N . PHE A 1 78 ? -24.459 -0.573 25.026 1.00 85.62 78 PHE A N 1
ATOM 636 C CA . PHE A 1 78 ? -23.717 -1.387 24.068 1.00 85.62 78 PHE A CA 1
ATOM 637 C C . PHE A 1 78 ? -22.338 -1.780 24.611 1.00 85.62 78 PHE A C 1
ATOM 639 O O . PHE A 1 78 ? -22.008 -2.967 24.655 1.00 85.62 78 PHE A O 1
ATOM 646 N N . LYS A 1 79 ? -21.575 -0.811 25.135 1.00 85.75 79 LYS A N 1
ATOM 647 C CA . LYS A 1 79 ? -20.289 -1.064 25.802 1.00 85.75 79 LYS A CA 1
ATOM 648 C C . LYS A 1 79 ? -20.417 -2.067 26.948 1.00 85.75 79 LYS A C 1
ATOM 650 O O . LYS A 1 79 ? -19.615 -2.992 27.041 1.00 85.75 79 LYS A O 1
ATOM 655 N N . GLN A 1 80 ? -21.406 -1.896 27.825 1.00 87.00 80 GLN A N 1
ATOM 656 C CA . GLN A 1 80 ? -21.621 -2.795 28.963 1.00 87.00 80 GLN A CA 1
ATOM 657 C C . GLN A 1 80 ? -21.947 -4.224 28.515 1.00 87.00 80 GLN A C 1
ATOM 659 O O . GLN A 1 80 ? -21.387 -5.164 29.075 1.00 87.00 80 GLN A O 1
ATOM 664 N N . LYS A 1 81 ? -22.780 -4.379 27.478 1.00 88.69 81 LYS A N 1
ATOM 665 C CA . LYS A 1 81 ? -23.127 -5.679 26.890 1.00 88.69 81 LYS A CA 1
ATOM 666 C C . LYS A 1 81 ? -21.917 -6.379 26.270 1.00 88.69 81 LYS A C 1
ATOM 668 O O . LYS A 1 81 ? -21.750 -7.580 26.445 1.00 88.69 81 LYS A O 1
ATOM 673 N N . ILE A 1 82 ? -21.050 -5.639 25.575 1.00 86.81 82 ILE A N 1
ATOM 674 C CA . ILE A 1 82 ? -19.806 -6.208 25.042 1.00 86.81 82 ILE A CA 1
ATOM 675 C C . ILE A 1 82 ? -18.889 -6.642 26.184 1.00 86.81 82 ILE A C 1
ATOM 677 O O . ILE A 1 82 ? -18.436 -7.782 26.203 1.00 86.81 82 ILE A O 1
ATOM 681 N N . LEU A 1 83 ? -18.652 -5.764 27.163 1.00 86.19 83 LEU A N 1
ATOM 682 C CA . LEU A 1 83 ? -17.766 -6.064 28.288 1.00 86.19 83 LEU A CA 1
ATOM 683 C C . LEU A 1 83 ? -18.259 -7.248 29.130 1.00 86.19 83 LEU A C 1
ATOM 685 O O . LEU A 1 83 ? -17.427 -7.960 29.681 1.00 86.19 83 LEU A O 1
ATOM 689 N N . SER A 1 84 ? -19.572 -7.497 29.220 1.00 90.62 84 SER A N 1
ATOM 690 C CA . SER A 1 84 ? -20.088 -8.672 29.934 1.00 90.62 84 SER A CA 1
ATOM 691 C C . SER A 1 84 ? -19.701 -10.005 29.292 1.00 90.62 84 SER A C 1
ATOM 693 O O . SER A 1 84 ? -19.621 -10.988 30.013 1.00 90.62 84 SER A O 1
ATOM 695 N N . PHE A 1 85 ? -19.399 -10.055 27.987 1.00 89.69 85 PHE A N 1
ATOM 696 C CA . PHE A 1 85 ? -18.899 -11.285 27.353 1.00 89.69 85 PHE A CA 1
ATOM 697 C C . PHE A 1 85 ? -17.462 -11.638 27.761 1.00 89.69 85 PHE A C 1
ATOM 699 O O . PHE A 1 85 ? -17.046 -12.777 27.584 1.00 89.69 85 PHE A O 1
ATOM 706 N N . PHE A 1 86 ? -16.708 -10.674 28.295 1.00 87.94 86 PHE A N 1
ATOM 707 C CA . PHE A 1 86 ? -15.301 -10.838 28.679 1.00 87.94 86 PHE A CA 1
ATOM 708 C C . PHE A 1 86 ? -15.085 -10.838 30.197 1.00 87.94 86 PHE A C 1
ATOM 710 O O . PHE A 1 86 ? -13.947 -10.907 30.656 1.00 87.94 86 PHE A O 1
ATOM 717 N N . LYS A 1 87 ? -16.162 -10.729 30.983 1.00 75.50 87 LYS A N 1
ATOM 718 C CA . LYS A 1 87 ? -16.119 -10.869 32.439 1.00 75.50 87 LYS A CA 1
ATOM 719 C C . LYS A 1 87 ? -16.344 -12.338 32.790 1.00 75.50 87 LYS A C 1
ATOM 721 O O . LYS A 1 87 ? -17.491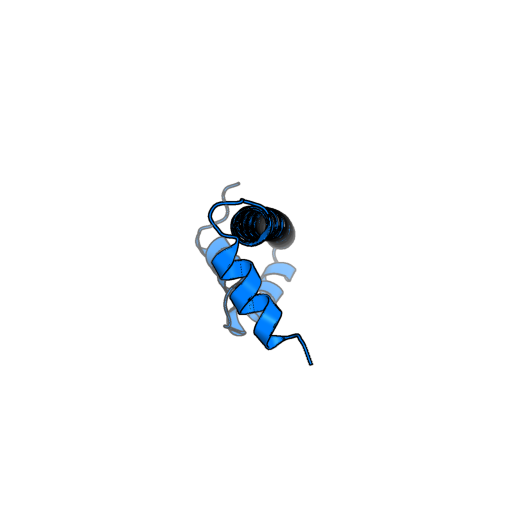 -12.768 32.880 1.00 75.50 87 LYS A O 1
ATOM 726 N N . SER A 1 88 ? -15.241 -13.068 32.941 1.00 59.66 88 SER A N 1
ATOM 727 C CA . SER A 1 88 ? -15.189 -14.329 33.691 1.00 59.66 88 SER A CA 1
ATOM 728 C C . SER A 1 88 ? -15.116 -14.051 35.186 1.00 59.66 88 SER A C 1
ATOM 730 O O . SER A 1 88 ? -14.398 -13.093 35.558 1.00 59.66 88 SER A O 1
#

Sequence (88 aa):
MRTSLHNLEIIEEALLGKKPEFQLLLSAKSILDPQLNKQVVDQQVTYQVVKTYGRQLLREEIKSVEKKLFNEPEHRSFKQKILSFFKS

Radius of gyration: 23.08 Å; chains: 1; bounding box: 43×26×57 Å

pLDDT: mean 87.35, std 8.73, range [46.72, 97.19]

Foldseek 3Di:
DDDPPVLVVLLCCCPPNPDVVSVVVLVVVCVVDVVSVVVSVVVVVVVVVVVVVVVVVVVVVVVVVCCCCQPDPVNVVVNVVVVVVVDD

Secondary structure (DSSP, 8-state):
----HHHHHHHHHHHT---HHHHHHHHHHHHH-HHHHHHHHHHHHHHHHHHHHHHHHHHHHHHHHHHHHHHSGGGHHHHHHHHHTT--